Protein AF-A0A915M5V0-F1 (afdb_monomer_lite)

Radius of gyration: 16.19 Å; chains: 1; bounding box: 37×34×47 Å

Foldseek 3Di:
DDDQAEDEPAAPDDDPPVDSPDDPFDWQDWDADPVNSYIYIAFQRPRDPPGGWHDKDFDDCVLPTWMWIFGQQQKIWIKHQPPPPPDDPDDDDPVPDPPVSIDGLEIDGDDDFGWNDKDFDPPVVPTKMWIAGPVGDIWIWHQPDSNRSNDIDIPPDD

Sequence (158 aa):
MLPHEIQQFMGSGAFASSDPLFHSDTIHHVEFDFYGKRVVTVSSDKLKHGGAVWKARFAHPEFGQVLATCSFDNTIQIFDKDAVDVMDARSSMSASDFSNGWVCRTVLRQSTSSITDIQFAPHYLGLQLAACTSSGRLVIYEAEDIMALDNWNGLNDF

Structure (mmCIF, N/CA/C/O backbone):
data_AF-A0A915M5V0-F1
#
_entry.id   AF-A0A915M5V0-F1
#
loop_
_atom_site.group_PDB
_atom_site.id
_atom_site.type_symbol
_atom_site.label_atom_id
_atom_site.label_alt_id
_atom_site.label_comp_id
_atom_site.label_asym_id
_atom_site.label_entity_id
_atom_site.label_seq_id
_atom_site.pdbx_PDB_ins_code
_atom_site.Cartn_x
_atom_site.Cartn_y
_atom_site.Cartn_z
_atom_site.occupancy
_atom_site.B_iso_or_equiv
_atom_site.auth_seq_id
_atom_site.auth_comp_id
_atom_site.auth_asym_id
_atom_site.auth_atom_id
_atom_site.pdbx_PDB_model_num
ATOM 1 N N . MET A 1 1 ? -0.505 -0.703 -30.438 1.00 34.91 1 MET A N 1
ATOM 2 C CA . MET A 1 1 ? -0.700 -1.341 -29.120 1.00 34.91 1 MET A CA 1
ATOM 3 C C . MET A 1 1 ? 0.438 -0.863 -28.243 1.00 34.91 1 MET A C 1
ATOM 5 O O . MET A 1 1 ? 1.579 -1.037 -28.645 1.00 34.91 1 MET A O 1
ATOM 9 N N . LEU A 1 2 ? 0.147 -0.138 -27.163 1.00 31.97 2 LEU A N 1
ATOM 10 C CA . LEU A 1 2 ? 1.190 0.319 -26.240 1.00 31.97 2 LEU A CA 1
ATOM 11 C C . LEU A 1 2 ? 1.752 -0.902 -25.490 1.00 31.97 2 LEU A C 1
ATOM 13 O O . LEU A 1 2 ? 0.969 -1.800 -25.178 1.00 31.97 2 LEU A O 1
ATOM 17 N N . PRO A 1 3 ? 3.066 -0.971 -25.223 1.00 39.78 3 PRO A N 1
ATOM 18 C CA . PRO A 1 3 ? 3.620 -2.025 -24.387 1.00 39.78 3 PRO A CA 1
ATOM 19 C C . PRO A 1 3 ? 3.047 -1.875 -22.972 1.00 39.78 3 PRO A C 1
ATOM 21 O O . PRO A 1 3 ? 3.129 -0.802 -22.376 1.00 39.78 3 PRO A O 1
ATOM 24 N N . HIS A 1 4 ? 2.416 -2.931 -22.466 1.00 40.44 4 HIS A N 1
ATOM 25 C CA . HIS A 1 4 ? 1.993 -3.003 -21.071 1.00 40.44 4 HIS A CA 1
ATOM 26 C C . HIS A 1 4 ? 3.250 -3.134 -20.204 1.00 40.44 4 HIS A C 1
ATOM 28 O O . HIS A 1 4 ? 4.057 -4.040 -20.415 1.00 40.44 4 HIS A O 1
ATOM 34 N N . GLU A 1 5 ? 3.448 -2.204 -19.273 1.00 45.16 5 GLU A N 1
ATOM 35 C CA . GLU A 1 5 ? 4.623 -2.165 -18.402 1.00 45.16 5 GLU A CA 1
ATOM 36 C C . GLU A 1 5 ? 4.315 -3.010 -17.158 1.00 45.16 5 GLU A C 1
ATOM 38 O O . GLU A 1 5 ? 3.551 -2.601 -16.284 1.00 45.16 5 GLU A O 1
ATOM 43 N N . ILE A 1 6 ? 4.853 -4.230 -17.103 1.00 48.56 6 ILE A N 1
ATOM 44 C CA . ILE A 1 6 ? 4.690 -5.117 -15.946 1.00 48.56 6 ILE A CA 1
ATOM 45 C C . ILE A 1 6 ? 5.708 -4.699 -14.888 1.00 48.56 6 ILE A C 1
ATOM 47 O O . ILE A 1 6 ? 6.912 -4.770 -15.127 1.00 48.56 6 ILE A O 1
ATOM 51 N N . GLN A 1 7 ? 5.231 -4.239 -13.730 1.00 51.56 7 GLN A N 1
ATOM 52 C CA . GLN A 1 7 ? 6.088 -3.762 -12.651 1.00 51.56 7 GLN A CA 1
ATOM 53 C C . GLN A 1 7 ? 6.122 -4.788 -11.519 1.00 51.56 7 GLN A C 1
ATOM 55 O O . GLN A 1 7 ? 5.243 -4.842 -10.661 1.00 51.56 7 GLN A O 1
ATOM 60 N N . GLN A 1 8 ? 7.181 -5.594 -11.496 1.00 51.50 8 GLN A N 1
ATOM 61 C CA . GLN A 1 8 ? 7.499 -6.422 -10.341 1.00 51.50 8 GLN A CA 1
ATOM 62 C C . GLN A 1 8 ? 8.130 -5.534 -9.269 1.00 51.50 8 GLN A C 1
ATOM 64 O O . GLN A 1 8 ? 9.128 -4.845 -9.511 1.00 51.50 8 GLN A O 1
ATOM 69 N N . PHE A 1 9 ? 7.569 -5.549 -8.064 1.00 49.72 9 PHE A N 1
ATOM 70 C CA . PHE A 1 9 ? 8.142 -4.800 -6.959 1.00 49.72 9 PHE A CA 1
ATOM 71 C C . PHE A 1 9 ? 9.278 -5.586 -6.295 1.00 49.72 9 PHE A C 1
ATOM 73 O O . PHE A 1 9 ? 9.173 -6.040 -5.160 1.00 49.72 9 PHE A O 1
ATOM 80 N N . MET A 1 10 ? 10.385 -5.753 -7.023 1.00 42.94 10 MET A N 1
ATOM 81 C CA . MET A 1 10 ? 11.611 -6.323 -6.472 1.00 42.94 10 MET A CA 1
ATOM 82 C C . MET A 1 10 ? 12.329 -5.294 -5.594 1.00 42.94 10 MET A C 1
ATOM 84 O O . MET A 1 10 ? 12.382 -4.098 -5.901 1.00 42.94 10 MET A O 1
ATOM 88 N N . GLY A 1 11 ? 12.849 -5.770 -4.461 1.00 34.75 11 GLY A N 1
ATOM 89 C CA . GLY A 1 11 ? 13.849 -5.100 -3.627 1.00 34.75 11 GLY A CA 1
ATOM 90 C C . GLY A 1 11 ? 14.871 -4.334 -4.441 1.00 34.75 11 GLY A C 1
ATOM 91 O O . GLY A 1 11 ? 15.356 -4.850 -5.438 1.00 34.75 11 GLY A O 1
ATOM 92 N N . SER A 1 12 ? 15.304 -3.168 -3.966 1.00 35.75 12 SER A N 1
ATOM 93 C CA . SER A 1 12 ? 16.587 -2.558 -4.353 1.00 35.75 12 SER A CA 1
ATOM 94 C C . SER A 1 12 ? 17.795 -3.394 -3.873 1.00 35.75 12 SER A C 1
ATOM 96 O O . SER A 1 12 ? 18.857 -2.866 -3.560 1.00 35.75 12 SER A O 1
ATOM 98 N N . GLY A 1 13 ? 17.632 -4.715 -3.788 1.00 31.83 13 GLY A N 1
ATOM 99 C CA . GLY A 1 13 ? 18.607 -5.692 -3.344 1.00 31.83 13 GLY A CA 1
ATOM 100 C C . GLY A 1 13 ? 18.743 -6.755 -4.421 1.00 31.83 13 GLY A C 1
ATOM 101 O O . GLY A 1 13 ? 17.785 -7.450 -4.744 1.00 31.83 13 GLY A O 1
ATOM 102 N N . ALA A 1 14 ? 19.941 -6.816 -4.991 1.00 35.94 14 ALA A N 1
ATOM 103 C CA . ALA A 1 14 ? 20.368 -7.720 -6.042 1.00 35.94 14 ALA A CA 1
ATOM 104 C C . ALA A 1 14 ? 19.825 -9.147 -5.881 1.00 35.94 14 ALA A C 1
ATOM 106 O O . ALA A 1 14 ? 20.235 -9.843 -4.966 1.00 35.94 14 ALA A O 1
ATOM 107 N N . PHE A 1 15 ? 18.944 -9.566 -6.786 1.00 34.66 15 PHE A N 1
ATOM 108 C CA . PHE A 1 15 ? 18.944 -10.865 -7.470 1.00 34.66 15 PHE A CA 1
ATOM 109 C C . PHE A 1 15 ? 17.882 -10.770 -8.567 1.00 34.66 15 PHE A C 1
ATOM 111 O O . PHE A 1 15 ? 16.743 -11.193 -8.404 1.00 34.66 15 PHE A O 1
ATOM 118 N N . ALA A 1 16 ? 18.259 -10.154 -9.688 1.00 39.12 16 ALA A N 1
ATOM 119 C CA . ALA A 1 16 ? 17.489 -10.266 -10.913 1.00 39.12 16 ALA A CA 1
ATOM 120 C C . ALA A 1 16 ? 17.595 -11.721 -11.391 1.00 39.12 16 ALA A C 1
ATOM 122 O O . ALA A 1 16 ? 18.579 -12.100 -12.030 1.00 39.12 16 ALA A O 1
ATOM 123 N N . SER A 1 17 ? 16.609 -12.562 -11.071 1.00 42.16 17 SER A N 1
ATOM 124 C CA . SER A 1 17 ? 16.306 -13.660 -11.986 1.00 42.16 17 SER A CA 1
ATOM 125 C C . SER A 1 17 ? 16.002 -13.023 -13.340 1.00 42.16 17 SER A C 1
ATOM 127 O O . SER A 1 17 ? 15.316 -12.005 -13.401 1.00 42.16 17 SER A O 1
ATOM 129 N N . SER A 1 18 ? 16.564 -13.579 -14.409 1.00 46.50 18 SER A N 1
ATOM 130 C CA . SER A 1 18 ? 16.620 -13.010 -15.765 1.00 46.50 18 SER A CA 1
ATOM 131 C C . SER A 1 18 ? 15.276 -12.622 -16.387 1.00 46.50 18 SER A C 1
ATOM 133 O O . SER A 1 18 ? 15.263 -11.972 -17.427 1.00 46.50 18 SER A O 1
ATOM 135 N N . ASP A 1 19 ? 14.166 -12.982 -15.750 1.00 52.97 19 ASP A N 1
ATOM 136 C CA . ASP A 1 19 ? 12.818 -12.722 -16.212 1.00 52.97 19 ASP A CA 1
ATOM 137 C C . ASP A 1 19 ? 12.020 -11.955 -15.137 1.00 52.97 19 ASP A C 1
ATOM 139 O O . ASP A 1 19 ? 11.742 -12.518 -14.073 1.00 52.97 19 ASP A O 1
ATOM 143 N N . PRO A 1 20 ? 11.566 -10.714 -15.409 1.00 53.91 20 PRO A N 1
ATOM 144 C CA . PRO A 1 20 ? 10.781 -9.883 -14.477 1.00 53.91 20 PRO A CA 1
ATOM 145 C C . PRO A 1 20 ? 9.351 -10.408 -14.229 1.00 53.91 20 PRO A C 1
ATOM 147 O O . PRO A 1 20 ? 8.500 -9.714 -13.678 1.00 53.91 20 PRO A O 1
ATOM 150 N N . LEU A 1 21 ? 9.058 -11.619 -14.706 1.00 58.03 21 LEU A N 1
ATOM 151 C CA . LEU A 1 21 ? 7.768 -12.299 -14.597 1.00 58.03 21 LEU A CA 1
ATOM 152 C C . LEU A 1 21 ? 7.799 -13.458 -13.599 1.00 58.03 21 LEU A C 1
ATOM 154 O O . LEU A 1 21 ? 6.754 -14.050 -13.330 1.00 58.03 21 LEU A O 1
ATOM 158 N N . PHE A 1 22 ? 8.973 -13.803 -13.066 1.00 62.56 22 PHE A N 1
ATOM 159 C CA . PHE A 1 22 ? 9.118 -14.937 -12.166 1.00 62.56 22 PHE A CA 1
ATOM 160 C C . PHE A 1 22 ? 9.379 -14.471 -10.738 1.00 62.56 22 PHE A C 1
ATOM 162 O O . PHE A 1 22 ? 10.355 -13.786 -10.442 1.00 62.56 22 PHE A O 1
ATOM 169 N N . HIS A 1 23 ? 8.491 -14.891 -9.842 1.00 70.38 23 HIS A N 1
ATOM 170 C CA . HIS A 1 23 ? 8.750 -14.910 -8.410 1.00 70.38 23 HIS A CA 1
ATOM 171 C C . HIS A 1 23 ? 9.268 -16.298 -8.016 1.00 70.38 23 HIS A C 1
ATOM 173 O O . HIS A 1 23 ? 8.854 -17.309 -8.586 1.00 70.38 23 HIS A O 1
ATOM 179 N N . SER A 1 24 ? 10.171 -16.350 -7.038 1.00 78.25 24 SER A N 1
ATOM 180 C CA . SER A 1 24 ? 10.718 -17.607 -6.505 1.00 78.25 24 SER A CA 1
ATOM 181 C C . SER A 1 24 ? 9.766 -18.327 -5.544 1.00 78.25 24 SER A C 1
ATOM 183 O O . SER A 1 24 ? 10.022 -19.470 -5.170 1.00 78.25 24 SER A O 1
ATOM 185 N N . ASP A 1 25 ? 8.676 -17.663 -5.162 1.00 81.62 25 ASP A N 1
ATOM 186 C CA . ASP A 1 25 ? 7.650 -18.157 -4.250 1.00 81.62 25 ASP A CA 1
ATOM 187 C C . ASP A 1 25 ? 6.246 -17.774 -4.757 1.00 81.62 25 ASP A C 1
ATOM 189 O O . ASP A 1 25 ? 6.090 -17.037 -5.740 1.00 81.62 25 ASP A O 1
ATOM 193 N N . THR A 1 26 ? 5.208 -18.270 -4.086 1.00 85.75 26 THR A N 1
ATOM 194 C CA . THR A 1 26 ? 3.804 -18.085 -4.463 1.00 85.75 26 THR A CA 1
ATOM 195 C C . THR A 1 26 ? 3.409 -16.612 -4.522 1.00 85.75 26 THR A C 1
ATOM 197 O O . THR A 1 26 ? 3.647 -15.855 -3.579 1.00 85.75 26 THR A O 1
ATOM 200 N N . ILE A 1 27 ? 2.743 -16.234 -5.613 1.00 86.50 27 ILE A N 1
ATOM 201 C CA . ILE A 1 27 ? 2.151 -14.907 -5.789 1.00 86.50 27 ILE A CA 1
ATOM 202 C C . ILE A 1 27 ? 0.826 -14.862 -5.027 1.00 86.50 27 ILE A C 1
ATOM 204 O O . ILE A 1 27 ? -0.062 -15.678 -5.271 1.00 86.50 27 ILE A O 1
ATOM 208 N N . HIS A 1 28 ? 0.693 -13.887 -4.133 1.00 86.81 28 HIS A N 1
ATOM 209 C CA . HIS A 1 28 ? -0.488 -13.706 -3.283 1.00 86.81 28 HIS A CA 1
ATOM 210 C C . HIS A 1 28 ? -1.479 -12.699 -3.848 1.00 86.81 28 HIS A C 1
ATOM 212 O O . HIS A 1 28 ? -2.686 -12.845 -3.659 1.00 86.81 28 HIS A O 1
ATOM 218 N N . HIS A 1 29 ? -0.985 -11.678 -4.553 1.00 86.44 29 HIS A N 1
ATOM 219 C CA . HIS A 1 29 ? -1.831 -10.623 -5.092 1.00 86.44 29 HIS A CA 1
ATOM 220 C C . HIS A 1 29 ? -1.309 -10.077 -6.418 1.00 86.44 29 HIS A C 1
ATOM 222 O O . HIS A 1 29 ? -0.101 -9.954 -6.629 1.00 86.44 29 HIS A O 1
ATOM 228 N N . VAL A 1 30 ? -2.249 -9.700 -7.284 1.00 88.81 30 VAL A N 1
ATOM 229 C CA . VAL A 1 30 ? -2.002 -9.000 -8.545 1.00 88.81 30 VAL A CA 1
ATOM 230 C C . VAL A 1 30 ? -2.975 -7.831 -8.637 1.00 88.81 30 VAL A C 1
ATOM 232 O O . VAL A 1 30 ? -4.172 -8.017 -8.425 1.00 88.81 30 VAL A O 1
ATOM 235 N N . GLU A 1 31 ? -2.480 -6.631 -8.928 1.00 86.81 31 GLU A N 1
ATOM 236 C CA . GLU A 1 31 ? -3.325 -5.441 -9.064 1.00 86.81 31 GLU A CA 1
ATOM 237 C C . GLU A 1 31 ? -2.909 -4.574 -10.244 1.00 86.81 31 GLU A C 1
ATOM 239 O O . GLU A 1 31 ? -1.723 -4.361 -10.476 1.00 86.81 31 GLU A O 1
ATOM 244 N N . PHE A 1 32 ? -3.896 -4.061 -10.975 1.00 84.88 32 PHE A N 1
ATOM 245 C CA . PHE A 1 32 ? -3.673 -3.065 -12.015 1.00 84.88 32 PHE A CA 1
ATOM 246 C C . PHE A 1 32 ? -3.671 -1.658 -11.427 1.00 84.88 32 PHE A C 1
ATOM 248 O O . PHE A 1 32 ? -4.420 -1.362 -10.499 1.00 84.88 32 PHE A O 1
ATOM 255 N N . ASP A 1 33 ? -2.873 -0.771 -12.013 1.00 82.69 33 ASP A N 1
ATOM 256 C CA . ASP A 1 33 ? -3.002 0.655 -11.743 1.00 82.69 33 ASP A CA 1
ATOM 257 C C . ASP A 1 33 ? -4.355 1.198 -12.236 1.00 82.69 33 ASP A C 1
ATOM 259 O O . ASP A 1 33 ? -5.068 0.567 -13.021 1.00 82.69 33 ASP A O 1
ATOM 263 N N . PHE A 1 34 ? -4.701 2.413 -11.805 1.00 82.81 34 PHE A N 1
ATOM 264 C CA . PHE A 1 34 ? -5.970 3.065 -12.154 1.00 82.81 34 PHE A CA 1
ATOM 265 C C . PHE A 1 34 ? -6.233 3.130 -13.671 1.00 82.81 34 PHE A C 1
ATOM 267 O O . PHE A 1 34 ? -7.379 3.106 -14.114 1.00 82.81 34 PHE A O 1
ATOM 274 N N . TYR A 1 35 ? -5.171 3.207 -14.479 1.00 82.06 35 TYR A N 1
ATOM 275 C CA . TYR A 1 35 ? -5.256 3.315 -15.935 1.00 82.06 35 TYR A CA 1
ATOM 276 C C . TYR A 1 35 ? -5.178 1.965 -16.669 1.00 82.06 35 TYR A C 1
ATOM 278 O O . TYR A 1 35 ? -5.288 1.948 -17.897 1.00 82.06 35 TYR A O 1
ATOM 286 N N . GLY A 1 36 ? -4.952 0.852 -15.962 1.00 77.56 36 GLY A N 1
ATOM 287 C CA . GLY A 1 36 ? -4.742 -0.477 -16.548 1.00 77.56 36 GLY A CA 1
ATOM 288 C C . GLY A 1 36 ? -3.471 -0.603 -17.402 1.00 77.56 36 GLY A C 1
ATOM 289 O O . GLY A 1 36 ? -3.373 -1.492 -18.251 1.00 77.56 36 GLY A O 1
ATOM 290 N N . LYS A 1 37 ? -2.509 0.307 -17.235 1.00 73.44 37 LYS A N 1
ATOM 291 C CA . LYS A 1 37 ? -1.236 0.329 -17.973 1.00 73.44 37 LYS A CA 1
ATOM 292 C C . LYS A 1 37 ? -0.134 -0.431 -17.253 1.00 73.44 37 LYS A C 1
ATOM 294 O O . LYS A 1 37 ? 0.778 -0.927 -17.918 1.00 73.44 37 LYS A O 1
ATOM 299 N N . ARG A 1 38 ? -0.221 -0.501 -15.927 1.00 73.31 38 ARG A N 1
ATOM 300 C CA . ARG A 1 38 ? 0.748 -1.168 -15.064 1.00 73.31 38 ARG A CA 1
ATOM 301 C C . ARG A 1 38 ? 0.063 -2.220 -14.226 1.00 73.31 38 ARG A C 1
ATOM 303 O O . ARG A 1 38 ? -1.105 -2.086 -13.874 1.00 73.31 38 ARG A O 1
ATOM 310 N N . VAL A 1 39 ? 0.817 -3.258 -13.903 1.00 78.31 39 VAL A N 1
ATOM 311 C CA . VAL A 1 39 ? 0.396 -4.295 -12.969 1.00 78.31 39 VAL A CA 1
ATOM 312 C C . VAL A 1 39 ? 1.481 -4.476 -11.920 1.00 78.31 39 VAL A C 1
ATOM 314 O O . VAL A 1 39 ? 2.663 -4.472 -12.263 1.00 78.31 39 VAL A O 1
ATOM 317 N N . VAL A 1 40 ? 1.069 -4.619 -10.664 1.00 81.06 40 VAL A N 1
ATOM 318 C CA . VAL A 1 40 ? 1.928 -5.015 -9.552 1.00 81.06 40 VAL A CA 1
ATOM 319 C C . VAL A 1 40 ? 1.631 -6.458 -9.177 1.00 81.06 40 VAL A C 1
ATOM 321 O O . VAL A 1 40 ? 0.470 -6.862 -9.078 1.00 81.06 40 VAL A O 1
ATOM 324 N N . THR A 1 41 ? 2.686 -7.233 -8.961 1.00 82.31 41 THR A N 1
ATOM 325 C CA . THR A 1 41 ? 2.621 -8.599 -8.443 1.00 82.31 41 THR A CA 1
ATOM 326 C C . THR A 1 41 ? 3.342 -8.670 -7.105 1.00 82.31 41 THR A C 1
ATOM 328 O O . THR A 1 41 ? 4.395 -8.059 -6.910 1.00 82.31 41 THR A O 1
ATOM 331 N N . VAL A 1 42 ? 2.746 -9.397 -6.165 1.00 84.56 42 VAL A N 1
ATOM 332 C CA . VAL A 1 42 ? 3.206 -9.495 -4.779 1.00 84.56 42 VAL A CA 1
ATOM 333 C C . VAL A 1 42 ? 3.385 -10.958 -4.413 1.00 84.56 42 VAL A C 1
ATOM 335 O O . VAL A 1 42 ? 2.473 -11.755 -4.636 1.00 84.56 42 VAL A O 1
ATOM 338 N N . SER A 1 43 ? 4.528 -11.312 -3.832 1.00 85.06 43 SER A N 1
ATOM 339 C CA . SER A 1 43 ? 4.867 -12.691 -3.484 1.00 85.06 43 SER A CA 1
ATOM 340 C C . SER A 1 43 ? 5.475 -12.796 -2.077 1.00 85.06 43 SER A C 1
ATOM 342 O O . SER A 1 43 ? 5.684 -11.810 -1.365 1.00 85.06 43 SER A O 1
ATOM 344 N N . SER A 1 44 ? 5.676 -14.036 -1.633 1.00 84.31 44 SER A N 1
ATOM 345 C CA . SER A 1 44 ? 6.405 -14.385 -0.407 1.00 84.31 44 SER A CA 1
ATOM 346 C C . SER A 1 44 ? 7.921 -14.306 -0.530 1.00 84.31 44 SER A C 1
ATOM 348 O O . SER A 1 44 ? 8.629 -14.566 0.447 1.00 84.31 44 SER A O 1
ATOM 350 N N . ASP A 1 45 ? 8.430 -13.895 -1.687 1.00 74.38 45 ASP A N 1
ATOM 351 C CA . ASP A 1 45 ? 9.827 -13.540 -1.850 1.00 74.38 45 ASP A CA 1
ATOM 352 C C . ASP A 1 45 ? 10.157 -12.333 -0.952 1.00 74.38 45 ASP A C 1
ATOM 354 O O . ASP A 1 45 ? 9.708 -11.210 -1.148 1.00 74.38 45 ASP A O 1
ATOM 358 N N . LYS A 1 46 ? 10.924 -12.573 0.117 1.00 64.81 46 LYS A N 1
ATOM 359 C CA . LYS A 1 46 ? 11.228 -11.604 1.193 1.00 64.81 46 LYS A CA 1
ATOM 360 C C . LYS A 1 46 ? 12.159 -10.455 0.752 1.00 64.81 46 LYS A C 1
ATOM 362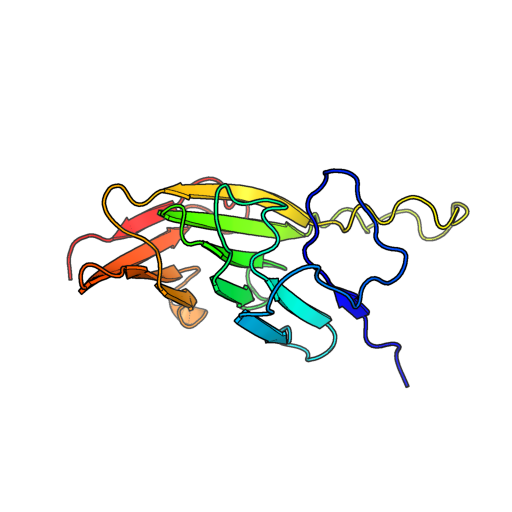 O O . LYS A 1 46 ? 13.110 -10.118 1.451 1.00 64.81 46 LYS A O 1
ATOM 367 N N . LEU A 1 47 ? 11.948 -9.875 -0.428 1.00 60.25 47 LEU A N 1
ATOM 368 C CA . LEU A 1 47 ? 12.885 -8.952 -1.070 1.00 60.25 47 LEU A CA 1
ATOM 369 C C . LEU A 1 47 ? 12.850 -7.526 -0.488 1.00 60.25 47 LEU A C 1
ATOM 371 O O . LEU A 1 47 ? 13.807 -6.781 -0.684 1.00 60.25 47 LEU A O 1
ATOM 375 N N . LYS A 1 48 ? 11.783 -7.129 0.225 1.00 66.00 48 LYS A N 1
ATOM 376 C CA . LYS A 1 48 ? 11.660 -5.791 0.864 1.00 66.00 48 LYS A CA 1
ATOM 377 C C . LYS A 1 48 ? 11.107 -5.798 2.279 1.00 66.00 48 LYS A C 1
ATOM 379 O O . LYS A 1 48 ? 11.507 -4.984 3.109 1.00 66.00 48 LYS A O 1
ATOM 384 N N . HIS A 1 49 ? 10.180 -6.702 2.542 1.00 71.75 49 HIS A N 1
ATOM 385 C CA . HIS A 1 49 ? 9.627 -6.912 3.866 1.00 71.75 49 HIS A CA 1
ATOM 386 C C . HIS A 1 49 ? 10.431 -7.979 4.615 1.00 71.75 49 HIS A C 1
ATOM 388 O O . HIS A 1 49 ? 11.033 -8.867 4.011 1.00 71.75 49 HIS A O 1
ATOM 394 N N . GLY A 1 50 ? 10.397 -7.932 5.948 1.00 80.00 50 GLY A N 1
ATOM 395 C CA . GLY A 1 50 ? 10.963 -8.984 6.800 1.00 80.00 50 GLY A CA 1
ATOM 396 C C . GLY A 1 50 ? 10.164 -10.294 6.756 1.00 80.00 50 GLY A C 1
ATOM 397 O O . GLY A 1 50 ? 10.561 -11.289 7.366 1.00 80.00 50 GLY A O 1
ATOM 398 N N . GLY A 1 51 ? 9.041 -10.305 6.035 1.00 83.00 51 GLY A N 1
ATOM 399 C CA . GLY A 1 51 ? 8.113 -11.420 5.902 1.00 83.00 51 GLY A CA 1
ATOM 400 C C . GLY A 1 51 ? 7.438 -11.457 4.532 1.00 83.00 51 GLY A C 1
ATOM 401 O O . GLY A 1 51 ? 7.748 -10.664 3.646 1.00 83.00 51 GLY A O 1
ATOM 402 N N . ALA A 1 52 ? 6.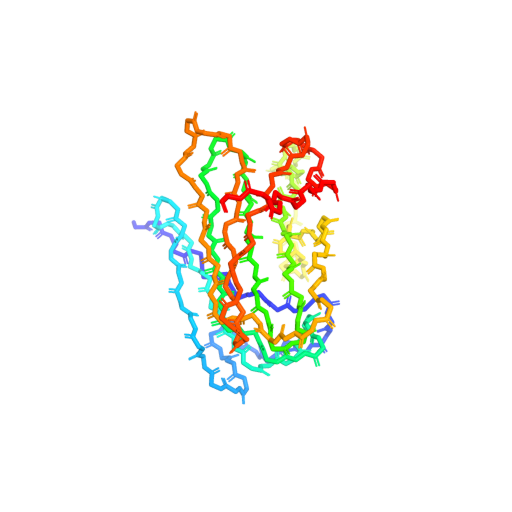527 -12.416 4.374 1.00 85.56 52 ALA A N 1
ATOM 403 C CA . ALA A 1 52 ? 5.745 -12.589 3.158 1.00 85.56 52 ALA A CA 1
ATOM 404 C C . ALA A 1 52 ? 4.825 -11.388 2.922 1.00 85.56 52 ALA A C 1
ATOM 406 O O . ALA A 1 52 ? 4.039 -11.028 3.803 1.00 85.56 52 ALA A O 1
ATOM 407 N N . VAL A 1 53 ? 4.889 -10.808 1.726 1.00 88.75 53 VAL A N 1
ATOM 408 C CA . VAL A 1 53 ? 3.992 -9.724 1.331 1.00 88.75 53 VAL A CA 1
ATOM 409 C C . VAL A 1 53 ? 2.678 -10.340 0.862 1.00 88.75 53 VAL A C 1
ATOM 411 O O . VAL A 1 53 ? 2.673 -11.304 0.098 1.00 88.75 53 VAL A O 1
ATOM 414 N N . TRP A 1 54 ? 1.557 -9.823 1.355 1.00 88.81 54 TRP A N 1
ATOM 415 C CA . TRP A 1 54 ? 0.248 -10.441 1.146 1.00 88.81 54 TRP A CA 1
ATOM 416 C C . TRP A 1 54 ? -0.595 -9.704 0.118 1.00 88.81 54 TRP A C 1
ATOM 418 O O . TRP A 1 54 ? -1.213 -10.331 -0.738 1.00 88.81 54 TRP A O 1
ATOM 428 N N . LYS A 1 55 ? -0.620 -8.369 0.183 1.00 90.38 55 LYS A N 1
ATOM 429 C CA . LYS A 1 55 ? -1.390 -7.531 -0.739 1.00 90.38 55 LYS A CA 1
ATOM 430 C C . LYS A 1 55 ? -0.657 -6.240 -1.055 1.00 90.38 55 LYS A C 1
ATOM 432 O O . LYS A 1 55 ? 0.142 -5.753 -0.259 1.00 90.38 55 LYS A O 1
ATOM 437 N N . ALA A 1 56 ? -0.961 -5.692 -2.223 1.00 90.75 56 ALA A N 1
ATOM 438 C CA . ALA A 1 56 ? -0.559 -4.357 -2.631 1.00 90.75 56 ALA A CA 1
ATOM 439 C C . ALA A 1 56 ? -1.751 -3.643 -3.247 1.00 90.75 56 ALA A C 1
ATOM 441 O O . ALA A 1 56 ? -2.563 -4.315 -3.874 1.00 90.75 56 ALA A O 1
ATOM 442 N N . ARG A 1 57 ? -1.842 -2.326 -3.061 1.00 93.06 57 ARG A N 1
ATOM 443 C CA . ARG A 1 57 ? -2.915 -1.468 -3.572 1.00 93.06 57 ARG A CA 1
ATOM 444 C C . ARG A 1 57 ? -2.336 -0.208 -4.187 1.00 93.06 57 ARG A C 1
ATOM 446 O O . ARG A 1 57 ? -1.428 0.381 -3.597 1.00 93.06 57 ARG A O 1
ATOM 453 N N . PHE A 1 58 ? -2.883 0.236 -5.312 1.00 90.94 58 PHE A N 1
ATOM 454 C CA . PHE A 1 58 ? -2.606 1.573 -5.837 1.00 90.94 58 PHE A CA 1
ATOM 455 C C . PHE A 1 58 ? -3.540 2.604 -5.204 1.00 90.94 58 PHE A C 1
ATOM 457 O O . PHE A 1 58 ? -4.740 2.364 -5.045 1.00 90.94 58 PHE A O 1
ATOM 464 N N . ALA A 1 59 ? -2.989 3.765 -4.854 1.00 91.12 59 ALA A N 1
ATOM 465 C CA . ALA A 1 59 ? -3.801 4.907 -4.459 1.00 91.12 59 ALA A CA 1
ATOM 466 C C . ALA A 1 59 ? -4.458 5.558 -5.684 1.00 91.12 59 ALA A C 1
ATOM 468 O O . ALA A 1 59 ? -4.096 5.303 -6.837 1.00 91.12 59 ALA A O 1
ATOM 469 N N . HIS A 1 60 ? -5.421 6.443 -5.428 1.00 91.00 60 HIS A N 1
ATOM 470 C CA . HIS A 1 60 ? -6.006 7.253 -6.488 1.00 91.00 60 HIS A CA 1
ATOM 471 C C . HIS A 1 60 ? -4.934 8.169 -7.121 1.00 91.00 60 HIS A C 1
ATOM 473 O O . HIS A 1 60 ? -4.205 8.819 -6.369 1.00 91.00 60 HIS A O 1
ATOM 479 N N . PRO A 1 61 ? -4.854 8.286 -8.466 1.00 87.00 61 PRO A N 1
ATOM 480 C CA . PRO A 1 61 ? -3.805 9.061 -9.144 1.00 87.00 61 PRO A CA 1
ATOM 481 C C . PRO A 1 61 ? -3.745 10.550 -8.787 1.00 87.00 61 PRO A C 1
ATOM 483 O O . PRO A 1 61 ? -2.754 11.210 -9.083 1.00 87.00 61 PRO A O 1
ATOM 486 N N . GLU A 1 62 ? -4.807 11.091 -8.189 1.00 88.00 62 GLU A N 1
ATOM 487 C CA . GLU A 1 62 ? -4.851 12.464 -7.673 1.00 88.00 62 GLU A CA 1
ATOM 488 C C . GLU A 1 62 ? -3.780 12.730 -6.609 1.00 88.00 62 GLU A C 1
ATOM 490 O O . GLU A 1 62 ? -3.265 13.840 -6.527 1.00 88.00 62 GLU A O 1
ATOM 495 N N . PHE A 1 63 ? -3.390 11.701 -5.853 1.00 85.94 63 PHE A N 1
ATOM 496 C CA . PHE A 1 63 ? -2.331 11.775 -4.844 1.00 85.94 63 PHE A CA 1
ATOM 497 C C . PHE A 1 63 ? -0.947 11.435 -5.410 1.00 85.94 63 PHE A C 1
ATOM 499 O O . PHE A 1 63 ? -0.015 11.169 -4.660 1.00 85.94 63 PHE A O 1
ATOM 506 N N . GLY A 1 64 ? -0.811 11.396 -6.737 1.00 84.69 64 GLY A N 1
ATOM 507 C CA . GLY A 1 64 ? 0.391 10.921 -7.405 1.00 84.69 64 GLY A CA 1
ATOM 508 C C . GLY A 1 64 ? 0.405 9.405 -7.579 1.00 84.69 64 GLY A C 1
ATOM 509 O O . GLY A 1 64 ? -0.625 8.725 -7.552 1.00 84.69 64 GLY A O 1
ATOM 510 N N . GLN A 1 65 ? 1.593 8.863 -7.828 1.00 84.25 65 GLN A N 1
ATOM 511 C CA . GLN A 1 65 ? 1.769 7.441 -8.081 1.00 84.25 65 GLN A CA 1
ATOM 512 C C . GLN A 1 65 ? 2.211 6.737 -6.804 1.00 84.25 65 GLN A C 1
ATOM 514 O O . GLN A 1 65 ? 3.380 6.409 -6.629 1.00 84.25 65 GLN A O 1
ATOM 519 N N . VAL A 1 66 ? 1.230 6.495 -5.935 1.00 88.94 66 VAL A N 1
ATOM 520 C CA . VAL A 1 66 ? 1.433 5.883 -4.621 1.00 88.94 66 VAL A CA 1
ATOM 521 C C . VAL A 1 66 ? 0.980 4.427 -4.630 1.00 88.94 66 VAL A C 1
ATOM 523 O O . VAL A 1 66 ? -0.076 4.080 -5.170 1.00 88.94 66 VAL A O 1
ATOM 526 N N . LEU A 1 67 ? 1.778 3.571 -4.002 1.00 89.56 67 LEU A N 1
ATOM 527 C CA . LEU A 1 67 ? 1.518 2.150 -3.823 1.00 89.56 67 LEU A CA 1
ATOM 528 C C . LEU A 1 67 ? 1.677 1.795 -2.342 1.00 89.56 67 LEU A C 1
ATOM 530 O O . LEU A 1 67 ? 2.697 2.104 -1.733 1.00 89.56 67 LEU A O 1
ATOM 534 N N . ALA A 1 68 ? 0.697 1.103 -1.770 1.00 91.50 68 ALA A N 1
ATOM 535 C CA . ALA A 1 68 ? 0.808 0.518 -0.437 1.00 91.50 68 ALA A CA 1
ATOM 536 C C . ALA A 1 68 ? 0.993 -0.995 -0.548 1.00 91.50 68 ALA A C 1
ATOM 538 O O . ALA A 1 68 ? 0.275 -1.638 -1.311 1.00 91.50 68 ALA A O 1
ATOM 539 N N . THR A 1 69 ? 1.899 -1.579 0.236 1.00 90.81 69 THR A N 1
ATOM 540 C CA . THR A 1 69 ? 2.074 -3.036 0.354 1.00 90.81 69 THR A CA 1
ATOM 541 C C . THR A 1 69 ? 1.966 -3.467 1.810 1.00 90.81 69 THR A C 1
ATOM 543 O O . THR A 1 69 ? 2.488 -2.791 2.692 1.00 90.81 69 THR A O 1
ATOM 546 N N . CYS A 1 70 ? 1.304 -4.591 2.085 1.00 91.44 70 CYS A N 1
ATOM 547 C CA . CYS A 1 70 ? 1.186 -5.144 3.435 1.00 91.44 70 CYS A CA 1
ATOM 548 C C . CYS A 1 70 ? 1.833 -6.521 3.547 1.00 91.44 70 CYS A C 1
ATOM 550 O O . CYS A 1 70 ? 1.798 -7.319 2.608 1.00 91.44 70 CYS A O 1
ATOM 552 N N . SER A 1 71 ? 2.387 -6.816 4.719 1.00 90.00 71 SER A N 1
ATOM 553 C CA . SER A 1 71 ? 3.155 -8.036 4.957 1.00 90.00 71 SER A CA 1
ATOM 554 C C . SER A 1 71 ? 2.808 -8.720 6.279 1.00 90.00 71 SER A C 1
ATOM 556 O O . SER A 1 71 ? 2.264 -8.132 7.221 1.00 90.00 71 SER A O 1
ATOM 558 N N . PHE A 1 72 ? 3.166 -10.002 6.345 1.00 88.75 72 PHE A N 1
ATOM 559 C CA . PHE A 1 72 ? 3.122 -10.830 7.548 1.00 88.75 72 PHE A CA 1
ATOM 560 C C . PHE A 1 72 ? 4.066 -10.365 8.659 1.00 88.75 72 PHE A C 1
ATOM 562 O O . PHE A 1 72 ? 3.920 -10.818 9.790 1.00 88.75 72 PHE A O 1
ATOM 569 N N . ASP A 1 73 ? 5.007 -9.466 8.370 1.00 88.44 73 ASP A N 1
ATOM 570 C CA . ASP A 1 73 ? 5.904 -8.856 9.363 1.00 88.44 73 ASP A CA 1
ATOM 571 C C . ASP A 1 73 ? 5.263 -7.706 10.166 1.00 88.44 73 ASP A C 1
ATOM 573 O O . ASP A 1 73 ? 5.962 -6.964 10.857 1.00 88.44 73 ASP A O 1
ATOM 577 N N . ASN A 1 74 ? 3.938 -7.564 10.078 1.00 90.62 74 ASN A N 1
ATOM 578 C CA . ASN A 1 74 ? 3.140 -6.519 10.715 1.00 90.62 74 ASN A CA 1
ATOM 579 C C . ASN A 1 74 ? 3.446 -5.111 10.180 1.00 90.62 74 ASN A C 1
ATOM 581 O O . ASN A 1 74 ? 3.211 -4.121 10.877 1.00 90.62 74 ASN A O 1
ATOM 585 N N . THR A 1 75 ? 3.988 -4.996 8.966 1.00 90.38 75 THR A N 1
ATOM 586 C CA . THR A 1 75 ? 4.308 -3.701 8.361 1.00 90.38 75 THR A CA 1
ATOM 587 C C . THR A 1 75 ? 3.508 -3.433 7.093 1.00 90.38 75 THR A C 1
ATOM 589 O O . THR A 1 75 ? 3.218 -4.336 6.301 1.00 90.38 75 THR A O 1
ATOM 592 N N . ILE A 1 76 ? 3.168 -2.160 6.909 1.00 91.81 76 ILE A N 1
ATOM 593 C CA . ILE A 1 76 ? 2.706 -1.592 5.648 1.00 91.81 76 ILE A CA 1
ATOM 594 C C . ILE A 1 76 ? 3.814 -0.680 5.149 1.00 91.81 76 ILE A C 1
ATOM 596 O O . ILE A 1 76 ? 4.265 0.192 5.888 1.00 91.81 76 ILE A O 1
ATOM 600 N N . GLN A 1 77 ? 4.260 -0.869 3.918 1.00 90.50 77 GLN A N 1
ATOM 601 C CA . GLN A 1 77 ? 5.214 0.031 3.282 1.00 90.50 77 GLN A CA 1
ATOM 602 C C . GLN A 1 77 ? 4.470 0.882 2.254 1.00 90.50 77 GLN A C 1
ATOM 604 O O . GLN A 1 77 ? 3.693 0.358 1.454 1.00 90.50 77 GLN A O 1
ATOM 609 N N . ILE A 1 78 ? 4.683 2.196 2.310 1.00 90.69 78 ILE A N 1
ATOM 610 C CA . ILE A 1 78 ? 4.144 3.146 1.338 1.00 90.69 78 ILE A CA 1
ATOM 611 C C . ILE A 1 78 ? 5.274 3.552 0.408 1.00 90.69 78 ILE A C 1
ATOM 613 O O . ILE A 1 78 ? 6.335 4.016 0.841 1.00 90.69 78 ILE A O 1
ATOM 617 N N . PHE A 1 79 ? 5.017 3.375 -0.875 1.00 88.00 79 PHE A N 1
ATOM 618 C CA . PHE A 1 79 ? 5.924 3.698 -1.951 1.00 88.00 79 PHE A CA 1
ATOM 619 C C . PHE A 1 79 ? 5.346 4.805 -2.796 1.00 88.00 79 PHE A C 1
ATOM 621 O O . PHE A 1 79 ? 4.153 4.825 -3.085 1.00 88.00 79 PHE A O 1
ATOM 628 N N . ASP A 1 80 ? 6.230 5.681 -3.226 1.00 85.75 80 ASP A N 1
ATOM 629 C CA . ASP A 1 80 ? 5.932 6.751 -4.156 1.00 85.75 80 ASP A CA 1
ATOM 630 C C . ASP A 1 80 ? 6.872 6.624 -5.349 1.00 85.75 80 ASP A C 1
ATOM 632 O O . ASP A 1 80 ? 8.019 6.181 -5.198 1.00 85.75 80 ASP A O 1
ATOM 636 N N . LYS A 1 81 ? 6.387 6.963 -6.540 1.00 76.88 81 LYS A N 1
ATOM 637 C CA . LYS A 1 81 ? 7.241 7.035 -7.719 1.00 76.88 81 LYS A CA 1
ATOM 638 C C . LYS A 1 81 ? 7.783 8.454 -7.812 1.00 76.88 81 LYS A C 1
ATOM 640 O O . LYS A 1 81 ? 7.026 9.373 -8.113 1.00 76.88 81 LYS A O 1
ATOM 645 N N . ASP A 1 82 ? 9.085 8.623 -7.581 1.00 63.12 82 ASP A N 1
ATOM 646 C CA . ASP A 1 82 ? 9.731 9.929 -7.714 1.00 63.12 82 ASP A CA 1
ATOM 647 C C . ASP A 1 82 ? 9.419 10.515 -9.100 1.00 63.12 82 ASP A C 1
ATOM 649 O O . ASP A 1 82 ? 9.637 9.881 -10.133 1.00 63.12 82 ASP A O 1
ATOM 653 N N . ALA A 1 83 ? 8.914 11.750 -9.125 1.00 52.12 83 ALA A N 1
ATOM 654 C CA . ALA A 1 83 ? 8.533 12.457 -10.348 1.00 52.12 83 ALA A CA 1
ATOM 655 C C . ALA A 1 83 ? 9.737 12.913 -11.196 1.00 52.12 83 ALA A C 1
ATOM 657 O O . ALA A 1 83 ? 9.567 13.687 -12.139 1.00 52.12 83 ALA A O 1
ATOM 658 N N . VAL A 1 84 ? 10.958 12.460 -10.894 1.00 47.78 84 VAL A N 1
ATOM 659 C CA . VAL A 1 84 ? 12.176 12.837 -11.623 1.00 47.78 84 VAL A CA 1
ATOM 660 C C . VAL A 1 84 ? 12.296 12.024 -12.920 1.00 47.78 84 VAL A C 1
ATOM 662 O O . VAL A 1 84 ? 13.263 11.317 -13.150 1.00 47.78 84 VAL A O 1
ATOM 665 N N . ASP A 1 85 ? 11.288 12.164 -13.779 1.00 48.25 85 ASP A N 1
ATOM 666 C CA . ASP A 1 85 ? 11.315 11.851 -15.215 1.00 48.25 85 ASP A CA 1
ATOM 667 C C . ASP A 1 85 ? 10.993 13.126 -16.038 1.00 48.25 85 ASP A C 1
ATOM 669 O O . ASP A 1 85 ? 10.588 13.070 -17.199 1.00 48.25 85 ASP A O 1
ATOM 673 N N . VAL A 1 86 ? 11.162 14.319 -15.451 1.00 46.84 86 VAL A N 1
ATOM 674 C CA . VAL A 1 86 ? 11.018 15.620 -16.134 1.00 46.84 86 VAL A CA 1
ATOM 675 C C . VAL A 1 86 ? 12.361 16.339 -16.243 1.00 46.84 86 VAL A C 1
ATOM 677 O O . VAL A 1 86 ? 12.552 17.395 -15.658 1.00 46.84 86 VAL A O 1
ATOM 680 N N . MET A 1 87 ? 13.294 15.743 -16.993 1.00 44.94 87 MET A N 1
ATOM 681 C CA . MET A 1 87 ? 14.263 16.393 -17.905 1.00 44.94 87 MET A CA 1
ATOM 682 C C . MET A 1 87 ? 15.459 15.470 -18.159 1.00 44.94 87 MET A C 1
ATOM 684 O O . MET A 1 87 ? 16.500 15.633 -17.545 1.00 44.94 87 MET A O 1
ATOM 688 N N . ASP A 1 88 ? 15.310 14.516 -19.083 1.00 36.06 88 ASP A N 1
ATOM 689 C CA . ASP A 1 88 ? 16.346 14.222 -20.087 1.00 36.06 88 ASP A CA 1
ATOM 690 C C . ASP A 1 88 ? 15.861 13.165 -21.091 1.00 36.06 88 ASP A C 1
ATOM 692 O O . ASP A 1 88 ? 16.304 12.024 -21.151 1.00 36.06 88 ASP A O 1
ATOM 696 N N . ALA A 1 89 ? 14.958 13.568 -21.987 1.00 45.75 89 ALA A N 1
ATOM 697 C CA . ALA A 1 89 ? 14.566 12.752 -23.140 1.00 45.75 89 ALA A CA 1
ATOM 698 C C . ALA A 1 89 ? 15.663 12.672 -24.233 1.00 45.75 89 ALA A C 1
ATOM 700 O O . ALA A 1 89 ? 15.344 12.486 -25.411 1.00 45.75 89 ALA A O 1
ATOM 701 N N . ARG A 1 90 ? 16.948 12.891 -23.902 1.00 41.69 90 ARG A N 1
ATOM 702 C CA . ARG A 1 90 ? 18.030 13.017 -24.901 1.00 41.69 90 ARG A CA 1
ATOM 703 C C . ARG A 1 90 ? 19.383 12.396 -24.546 1.00 41.69 90 ARG A C 1
ATOM 705 O O . ARG A 1 90 ? 20.231 12.342 -25.434 1.00 41.69 90 ARG A O 1
ATOM 712 N N . SER A 1 91 ? 19.602 11.873 -23.346 1.00 40.38 91 SER A N 1
ATOM 713 C CA . SER A 1 91 ? 20.863 11.210 -22.995 1.00 40.38 91 SER A CA 1
ATOM 714 C C . SER A 1 91 ? 20.692 9.687 -22.993 1.00 40.38 91 SER A C 1
ATOM 716 O O . SER A 1 91 ? 20.216 9.078 -22.048 1.00 40.38 91 SER A O 1
ATOM 718 N N . SER A 1 92 ? 21.076 9.082 -24.124 1.00 45.50 92 SER A N 1
ATOM 719 C CA . SER A 1 92 ? 21.687 7.745 -24.217 1.00 45.50 92 SER A CA 1
ATOM 720 C C . SER A 1 92 ? 21.200 6.689 -23.209 1.00 45.50 92 SER A C 1
ATOM 722 O O . SER A 1 92 ? 21.822 6.488 -22.168 1.00 45.50 92 SER A O 1
ATOM 724 N N . MET A 1 93 ? 20.141 5.951 -23.553 1.00 39.59 93 MET A N 1
ATOM 725 C CA . MET A 1 93 ? 19.706 4.789 -22.772 1.00 39.59 93 MET A CA 1
ATOM 726 C C . MET A 1 93 ? 20.718 3.641 -22.888 1.00 39.59 93 MET A C 1
ATOM 728 O O . MET A 1 93 ? 20.640 2.795 -23.779 1.00 39.59 93 MET A O 1
ATOM 732 N N . SER A 1 94 ? 21.662 3.606 -21.949 1.00 33.19 94 SER A N 1
ATOM 733 C CA . SER A 1 94 ? 22.190 2.345 -21.441 1.00 33.19 94 SER A CA 1
ATOM 734 C C . SER A 1 94 ? 21.042 1.650 -20.716 1.00 33.19 94 SER A C 1
ATOM 736 O O . SER A 1 94 ? 20.523 2.168 -19.731 1.00 33.19 94 SER A O 1
ATOM 738 N N . ALA A 1 95 ? 20.608 0.500 -21.227 1.00 40.06 95 ALA A N 1
ATOM 739 C CA . ALA A 1 95 ? 19.526 -0.320 -20.683 1.00 40.06 95 ALA A CA 1
ATOM 740 C C . ALA A 1 95 ? 19.918 -1.032 -19.366 1.00 40.06 95 ALA A C 1
ATOM 742 O O . ALA A 1 95 ? 19.632 -2.215 -19.192 1.00 40.06 95 ALA A O 1
ATOM 743 N N . SER A 1 96 ? 20.644 -0.349 -18.477 1.00 36.19 96 SER A N 1
ATOM 744 C CA . SER A 1 96 ? 21.276 -0.944 -17.295 1.00 36.19 96 SER A CA 1
ATOM 745 C C . SER A 1 96 ? 20.712 -0.481 -15.959 1.00 36.19 96 SER A C 1
ATOM 747 O O . SER A 1 96 ? 20.958 -1.159 -14.971 1.00 36.19 96 SER A O 1
ATOM 749 N N . ASP A 1 97 ? 19.918 0.586 -15.903 1.00 39.72 97 ASP A N 1
ATOM 750 C CA . ASP A 1 97 ? 19.429 1.111 -14.627 1.00 39.72 97 ASP A CA 1
ATOM 751 C C . ASP A 1 97 ? 17.901 1.150 -14.606 1.00 39.72 97 ASP A C 1
ATOM 753 O O . ASP A 1 97 ? 17.267 2.198 -14.603 1.00 39.72 97 ASP A O 1
ATOM 757 N N . PHE A 1 98 ? 17.293 -0.039 -14.551 1.00 41.06 98 PHE A N 1
ATOM 758 C CA . PHE A 1 98 ? 15.912 -0.228 -14.091 1.00 41.06 98 PHE A CA 1
ATOM 759 C C . PHE A 1 98 ? 15.810 0.009 -12.571 1.00 41.06 98 PHE A C 1
ATOM 761 O O . PHE A 1 98 ? 15.211 -0.788 -11.841 1.00 41.06 98 PHE A O 1
ATOM 768 N N . SER A 1 99 ? 16.412 1.083 -12.047 1.00 44.72 99 SER A N 1
ATOM 769 C CA . SER A 1 99 ? 16.002 1.578 -10.738 1.00 44.72 99 SER A CA 1
ATOM 770 C C . SER A 1 99 ? 14.570 2.066 -10.939 1.00 44.72 99 SER A C 1
ATOM 772 O O . SER A 1 99 ? 14.304 3.053 -11.610 1.00 44.72 99 SER A O 1
ATOM 774 N N . ASN A 1 100 ? 13.622 1.260 -10.475 1.00 58.62 100 ASN A N 1
ATOM 775 C CA . ASN A 1 100 ? 12.225 1.260 -10.906 1.00 58.62 100 ASN A CA 1
ATOM 776 C C . ASN A 1 100 ? 11.427 2.524 -10.488 1.00 58.62 100 ASN A C 1
ATOM 778 O O . ASN A 1 100 ? 10.215 2.452 -10.336 1.00 58.62 100 ASN A O 1
ATOM 782 N N . GLY A 1 101 ? 12.076 3.665 -10.229 1.00 67.31 101 GLY A N 1
ATOM 783 C CA . GLY A 1 101 ? 11.492 4.953 -9.831 1.00 67.31 101 GLY A CA 1
ATOM 784 C C . GLY A 1 101 ? 10.788 4.965 -8.470 1.00 67.31 101 GLY A C 1
ATOM 785 O O . GLY A 1 101 ? 10.437 6.028 -7.975 1.00 67.31 101 GLY A O 1
ATOM 786 N N . TRP A 1 102 ? 10.567 3.800 -7.863 1.00 77.62 102 TRP A N 1
ATOM 787 C CA . TRP A 1 102 ? 9.819 3.648 -6.627 1.00 77.62 102 TRP A CA 1
ATOM 788 C C . TRP A 1 102 ? 10.705 3.789 -5.391 1.00 77.62 102 TRP A C 1
ATOM 790 O O . TRP A 1 102 ? 11.624 2.990 -5.174 1.00 77.62 102 TRP A O 1
ATOM 800 N N . VAL A 1 103 ? 10.356 4.738 -4.530 1.00 81.31 103 VAL A N 1
ATOM 801 C CA . VAL A 1 103 ? 11.044 5.033 -3.273 1.00 81.31 103 VAL A CA 1
ATOM 802 C C . VAL A 1 103 ? 10.128 4.711 -2.098 1.00 81.31 103 VAL A C 1
ATOM 804 O O . VAL A 1 103 ? 8.947 5.050 -2.101 1.00 81.31 103 VAL A O 1
ATOM 807 N N . CYS A 1 104 ? 10.666 4.019 -1.089 1.00 84.00 104 CYS A N 1
ATOM 808 C CA . CYS A 1 104 ? 9.952 3.782 0.166 1.00 84.00 104 CYS A CA 1
ATOM 809 C C . CYS A 1 104 ? 9.876 5.101 0.935 1.00 84.00 104 CYS A C 1
ATOM 811 O O . CYS A 1 104 ? 10.912 5.577 1.394 1.00 84.00 104 CYS A O 1
ATOM 813 N N . ARG A 1 105 ? 8.677 5.672 1.078 1.00 86.50 105 ARG A N 1
ATOM 814 C CA . ARG A 1 105 ? 8.458 6.910 1.841 1.00 86.50 105 ARG A CA 1
ATOM 815 C C . ARG A 1 105 ? 8.306 6.612 3.322 1.00 86.50 105 ARG A C 1
ATOM 817 O O . ARG A 1 105 ? 9.019 7.159 4.151 1.00 86.50 105 ARG A O 1
ATOM 824 N N . THR A 1 106 ? 7.432 5.666 3.653 1.00 88.88 106 THR A N 1
ATOM 825 C CA . THR A 1 106 ? 7.144 5.351 5.052 1.00 88.88 106 THR A CA 1
ATOM 826 C C . THR A 1 106 ? 6.900 3.866 5.282 1.00 88.88 106 THR A C 1
ATOM 828 O O . THR A 1 106 ? 6.572 3.109 4.363 1.00 88.88 106 THR A O 1
ATOM 831 N N . VAL A 1 107 ? 7.076 3.447 6.534 1.00 90.69 107 VAL A N 1
ATOM 832 C CA . VAL A 1 107 ? 6.811 2.086 7.004 1.00 90.69 107 VAL A CA 1
ATOM 833 C C . VAL A 1 107 ? 5.919 2.165 8.235 1.00 90.69 107 VAL A C 1
ATOM 835 O O . VAL A 1 107 ? 6.380 2.457 9.340 1.00 90.69 107 VAL A O 1
ATOM 838 N N . LEU A 1 108 ? 4.639 1.863 8.056 1.00 89.62 108 LEU A N 1
ATOM 839 C CA . LEU A 1 108 ? 3.656 1.830 9.130 1.00 89.62 108 LEU A CA 1
ATOM 840 C C . LEU A 1 108 ? 3.754 0.475 9.826 1.00 89.62 108 LEU A C 1
ATOM 842 O O . LEU A 1 108 ? 3.499 -0.567 9.222 1.00 89.62 108 LEU A O 1
ATOM 846 N N . ARG A 1 109 ? 4.153 0.471 11.100 1.00 88.19 109 ARG A N 1
ATOM 847 C CA . ARG A 1 109 ? 4.270 -0.761 11.888 1.00 88.19 109 ARG A CA 1
ATOM 848 C C . ARG A 1 109 ? 3.073 -0.947 12.807 1.00 88.19 109 ARG A C 1
ATOM 850 O O . ARG A 1 109 ? 2.745 -0.066 13.597 1.00 88.19 109 ARG A O 1
ATOM 857 N N . GLN A 1 110 ? 2.485 -2.135 12.746 1.00 80.19 110 GLN A N 1
ATOM 858 C CA . GLN A 1 110 ? 1.500 -2.626 13.699 1.00 80.19 110 GLN A CA 1
ATOM 859 C C . GLN A 1 110 ? 2.191 -3.465 14.780 1.00 80.19 110 GLN A C 1
ATOM 861 O O . GLN A 1 110 ? 3.068 -4.282 14.506 1.00 80.19 110 GLN A O 1
ATOM 866 N N . SER A 1 111 ? 1.811 -3.257 16.040 1.00 67.19 111 SER A N 1
ATOM 867 C CA . SER A 1 111 ? 2.551 -3.796 17.189 1.00 67.19 111 SER A CA 1
ATOM 868 C C . SER A 1 111 ? 2.233 -5.253 17.529 1.00 67.19 111 SER A C 1
ATOM 870 O O . SER A 1 111 ? 3.030 -5.896 18.205 1.00 67.19 111 SER A O 1
ATOM 872 N N . THR A 1 112 ? 1.087 -5.790 17.097 1.00 73.62 112 THR A N 1
AT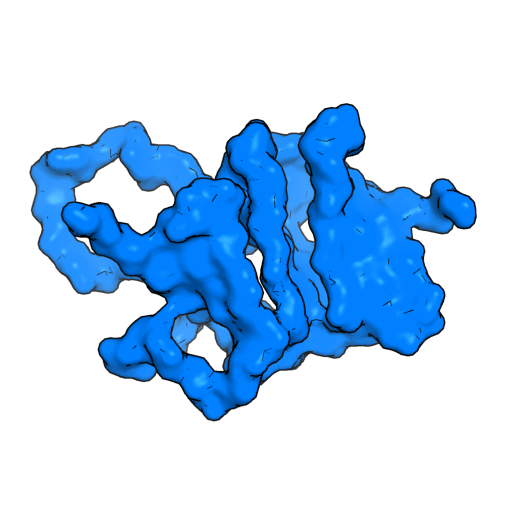OM 873 C CA . THR A 1 112 ? 0.546 -7.021 17.707 1.00 73.62 112 THR A CA 1
ATOM 874 C C . THR A 1 112 ? 0.221 -8.157 16.744 1.00 73.62 112 THR A C 1
ATOM 876 O O . THR A 1 112 ? 0.082 -9.290 17.203 1.00 73.62 112 THR A O 1
ATOM 879 N N . SER A 1 113 ? 0.056 -7.922 15.438 1.00 85.56 113 SER A N 1
ATOM 880 C CA . SER A 1 113 ? -0.444 -8.960 14.521 1.00 85.56 113 SER A CA 1
ATOM 881 C C . SER A 1 113 ? -0.142 -8.678 13.053 1.00 85.56 113 SER A C 1
ATOM 883 O O . SER A 1 113 ? 0.009 -7.520 12.662 1.00 85.56 113 SER A O 1
ATOM 885 N N . SER A 1 114 ? -0.118 -9.748 12.252 1.00 89.50 114 SER A N 1
ATOM 886 C CA . SER A 1 114 ? 0.088 -9.683 10.804 1.00 89.50 114 SER A CA 1
ATOM 887 C C . SER A 1 114 ? -1.068 -8.985 10.102 1.00 89.50 114 SER A C 1
ATOM 889 O O . SER A 1 114 ? -2.222 -9.065 10.538 1.00 89.50 114 SER A O 1
ATOM 891 N N . ILE A 1 115 ? -0.749 -8.308 9.002 1.00 91.31 115 ILE A N 1
ATOM 892 C CA . ILE A 1 115 ? -1.716 -7.538 8.226 1.00 91.31 115 ILE A CA 1
ATOM 893 C C . ILE A 1 115 ? -2.250 -8.424 7.109 1.00 91.31 115 ILE A C 1
ATOM 895 O O . ILE A 1 115 ? -1.486 -8.974 6.316 1.00 91.31 115 ILE A O 1
ATOM 899 N N . THR A 1 116 ? -3.568 -8.584 7.078 1.00 91.56 116 THR A N 1
ATOM 900 C CA . THR A 1 116 ? -4.261 -9.508 6.173 1.00 91.56 116 THR A CA 1
ATOM 901 C C . THR A 1 116 ? -4.865 -8.805 4.965 1.00 91.56 116 THR A C 1
ATOM 903 O O . THR A 1 116 ? -4.999 -9.415 3.904 1.00 91.56 116 THR A O 1
ATOM 906 N N . ASP A 1 117 ? -5.235 -7.532 5.107 1.00 91.62 117 ASP A N 1
ATOM 907 C CA . ASP A 1 117 ? -5.748 -6.722 4.006 1.00 91.62 117 ASP A CA 1
ATOM 908 C C . ASP A 1 117 ? -5.429 -5.247 4.186 1.00 91.62 117 ASP A C 1
ATOM 910 O O . ASP A 1 117 ? -5.285 -4.761 5.311 1.00 91.62 117 ASP A O 1
ATOM 914 N N . ILE A 1 118 ? -5.362 -4.555 3.054 1.00 94.44 118 ILE A N 1
ATOM 915 C CA . ILE A 1 118 ? -5.237 -3.107 2.966 1.00 94.44 118 ILE A CA 1
ATOM 916 C C . ILE A 1 118 ? -6.149 -2.581 1.860 1.00 94.44 118 ILE A C 1
ATOM 918 O O . ILE A 1 118 ? -6.322 -3.224 0.820 1.00 94.44 118 ILE A O 1
ATOM 922 N N . GLN A 1 119 ? -6.727 -1.402 2.067 1.00 95.50 119 GLN A N 1
ATOM 923 C CA . GLN A 1 119 ? -7.559 -0.746 1.066 1.00 95.50 119 GLN A CA 1
ATOM 924 C C . GLN A 1 119 ? -7.542 0.772 1.232 1.00 95.50 119 GLN A C 1
ATOM 926 O O . GLN A 1 119 ? -7.752 1.286 2.329 1.00 95.50 119 GLN A O 1
ATOM 931 N N . PHE A 1 120 ? -7.316 1.488 0.131 1.00 95.00 120 PHE A N 1
ATOM 932 C CA . PHE A 1 120 ? -7.438 2.943 0.109 1.00 95.00 120 PHE A CA 1
ATOM 933 C C . PHE A 1 120 ? -8.902 3.377 0.180 1.00 95.00 120 PHE A C 1
ATOM 935 O O . PHE A 1 120 ? -9.785 2.742 -0.406 1.00 95.00 120 PHE A O 1
ATOM 942 N N . ALA A 1 121 ? -9.145 4.479 0.885 1.00 93.44 121 ALA A N 1
ATOM 943 C CA . ALA A 1 121 ? -10.434 5.147 0.903 1.00 93.44 121 ALA A CA 1
ATOM 944 C C . ALA A 1 121 ? -10.703 5.878 -0.430 1.00 93.44 121 ALA A C 1
ATOM 946 O O . ALA A 1 121 ? -9.777 6.146 -1.203 1.00 93.44 121 ALA A O 1
ATOM 947 N N . PRO A 1 122 ? -11.969 6.223 -0.718 1.00 93.38 122 PRO A N 1
ATOM 948 C CA . PRO A 1 122 ? -12.303 7.107 -1.829 1.00 93.38 122 PRO A CA 1
ATOM 949 C C . PRO A 1 122 ? -11.557 8.449 -1.758 1.00 93.38 122 PRO A C 1
ATOM 951 O O . PRO A 1 122 ? -11.457 9.048 -0.692 1.00 93.38 122 PRO A O 1
ATOM 954 N N . HIS A 1 123 ? -11.105 8.956 -2.909 1.00 89.69 123 HIS A N 1
ATOM 955 C CA . HIS A 1 123 ? -10.239 10.143 -3.001 1.00 89.69 123 HIS A CA 1
ATOM 956 C C . HIS A 1 123 ? -10.827 11.419 -2.380 1.00 89.69 123 HIS A C 1
ATOM 958 O O . HIS A 1 123 ? -10.096 12.233 -1.827 1.00 89.69 123 HIS A O 1
ATOM 964 N N . TYR A 1 124 ? -12.151 11.587 -2.398 1.00 88.94 124 TYR A N 1
ATOM 965 C CA . TYR A 1 124 ? -12.808 12.759 -1.810 1.00 88.94 124 TYR A CA 1
ATOM 966 C C . TYR A 1 124 ? -12.757 12.801 -0.269 1.00 88.94 124 TYR A C 1
ATOM 968 O O . TYR A 1 124 ? -13.160 13.804 0.316 1.00 88.94 124 TYR A O 1
ATOM 976 N N . LEU A 1 125 ? -12.293 11.733 0.395 1.00 88.69 125 LEU A N 1
ATOM 977 C CA . LEU A 1 125 ? -12.030 11.692 1.842 1.00 88.69 125 LEU A CA 1
ATOM 978 C C . LEU A 1 125 ? -10.558 11.972 2.183 1.00 88.69 125 LEU A C 1
ATOM 980 O O . LEU A 1 125 ? -10.162 11.847 3.338 1.00 88.69 125 LEU A O 1
ATOM 984 N N . GLY A 1 126 ? -9.748 12.342 1.189 1.00 89.06 126 GLY A N 1
ATOM 985 C CA . GLY A 1 126 ? -8.304 12.466 1.337 1.00 89.06 126 GLY A CA 1
ATOM 986 C C . GLY A 1 126 ? -7.582 11.125 1.196 1.00 89.06 126 GLY A C 1
ATOM 987 O O . GLY A 1 126 ? -8.166 10.099 0.833 1.00 89.06 126 GLY A O 1
ATOM 988 N N . LEU A 1 127 ? -6.274 11.143 1.453 1.00 91.44 127 LEU A N 1
ATOM 989 C CA . LEU A 1 127 ? -5.436 9.956 1.352 1.00 91.44 127 LEU A CA 1
ATOM 990 C C . LEU A 1 127 ? -5.507 9.156 2.655 1.00 91.44 127 LEU A C 1
ATOM 992 O O . LEU A 1 127 ? -4.711 9.346 3.575 1.00 91.44 127 LEU A O 1
ATOM 996 N N . GLN A 1 128 ? -6.479 8.249 2.710 1.00 94.12 128 GLN A N 1
ATOM 997 C CA . GLN A 1 128 ? -6.660 7.327 3.826 1.00 94.12 128 GLN A CA 1
ATOM 998 C C . GLN A 1 128 ? -6.461 5.873 3.394 1.00 94.12 128 GLN A C 1
ATOM 1000 O O . GLN A 1 128 ? -6.838 5.472 2.290 1.00 94.12 128 GLN A O 1
ATOM 1005 N N . LEU A 1 129 ? -5.895 5.066 4.286 1.00 93.88 129 LEU A N 1
ATOM 1006 C CA . LEU A 1 129 ? -5.637 3.644 4.095 1.00 93.88 129 LEU A CA 1
ATOM 1007 C C . LEU A 1 129 ? -6.212 2.856 5.272 1.00 93.88 129 LEU A C 1
ATOM 1009 O O . LEU A 1 129 ? -5.753 2.991 6.403 1.00 93.88 129 LEU A O 1
ATOM 1013 N N . ALA A 1 130 ? -7.179 1.988 5.002 1.00 94.38 130 ALA A N 1
ATOM 1014 C CA . ALA A 1 130 ? -7.650 1.009 5.968 1.00 94.38 130 ALA A CA 1
ATOM 1015 C C . ALA A 1 130 ? -6.755 -0.234 5.929 1.00 94.38 130 ALA A C 1
ATOM 1017 O O . ALA A 1 130 ? -6.405 -0.723 4.853 1.00 94.38 130 ALA A O 1
ATOM 1018 N N . ALA A 1 131 ? -6.423 -0.769 7.098 1.00 92.81 131 ALA A N 1
ATOM 1019 C CA . ALA A 1 131 ? -5.695 -2.018 7.258 1.00 92.81 131 ALA A CA 1
ATOM 1020 C C . ALA A 1 131 ? -6.415 -2.916 8.263 1.00 92.81 131 ALA A C 1
ATOM 1022 O O . ALA A 1 131 ? -6.847 -2.451 9.321 1.00 92.81 131 ALA A O 1
ATOM 1023 N N . CYS A 1 132 ? -6.520 -4.209 7.954 1.00 92.00 132 CYS A N 1
ATOM 1024 C CA . CYS A 1 132 ? -7.054 -5.196 8.887 1.00 92.00 132 CYS A CA 1
ATOM 1025 C C . CYS A 1 132 ? -5.977 -6.190 9.323 1.00 92.00 132 CYS A C 1
ATOM 1027 O O . CYS A 1 132 ? -5.128 -6.624 8.535 1.00 92.00 132 CYS A O 1
ATOM 1029 N N . THR A 1 133 ? -6.007 -6.531 10.607 1.00 91.06 133 THR A N 1
ATOM 1030 C CA . THR A 1 133 ? -5.058 -7.454 11.223 1.00 91.06 133 THR A CA 1
ATOM 1031 C C . THR A 1 133 ? -5.687 -8.821 11.463 1.00 91.06 133 THR A C 1
ATOM 1033 O O . THR A 1 133 ? -6.895 -8.951 11.672 1.00 91.06 133 THR A O 1
ATOM 1036 N N . SER A 1 134 ? -4.850 -9.854 11.547 1.00 90.38 134 SER A N 1
ATOM 1037 C CA . SER A 1 134 ? -5.275 -11.213 11.915 1.00 90.38 134 SER A CA 1
ATOM 1038 C C . 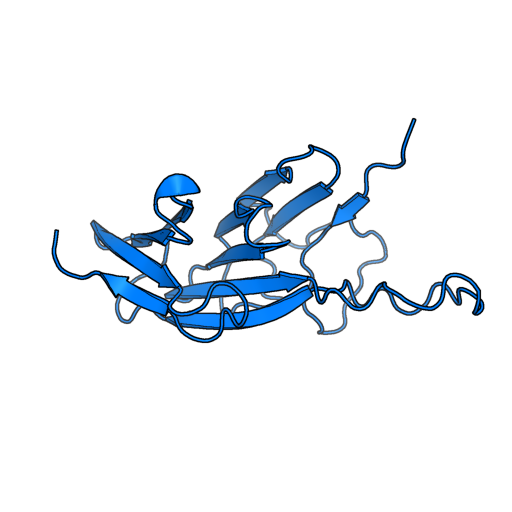SER A 1 134 ? -5.866 -11.323 13.330 1.00 90.38 134 SER A C 1
ATOM 1040 O O . SER A 1 134 ? -6.574 -12.282 13.623 1.00 90.38 134 SER A O 1
ATOM 1042 N N . SER A 1 135 ? -5.639 -10.328 14.196 1.00 88.19 135 SER A N 1
ATOM 1043 C CA . SER A 1 135 ? -6.287 -10.206 15.511 1.00 88.19 135 SER A CA 1
ATOM 1044 C C . SER A 1 135 ? -7.707 -9.635 15.468 1.00 88.19 135 SER A C 1
ATOM 1046 O O . SER A 1 135 ? -8.337 -9.509 16.517 1.00 88.19 135 SER A O 1
ATOM 1048 N N . GLY A 1 136 ? -8.219 -9.283 14.285 1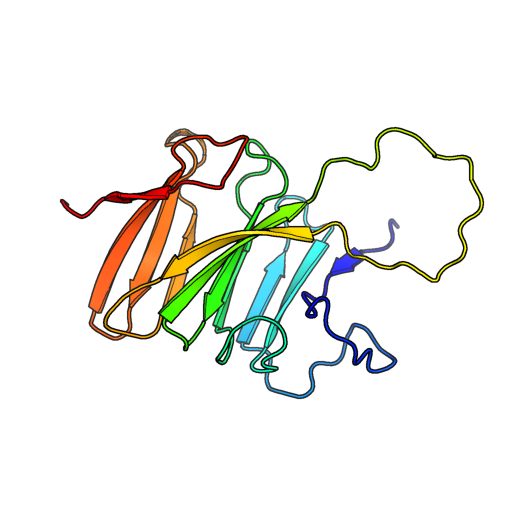.00 86.88 136 GLY A N 1
ATOM 1049 C CA . GLY A 1 136 ? -9.556 -8.714 14.124 1.00 86.88 136 GLY A CA 1
ATOM 1050 C C . GLY A 1 136 ? -9.641 -7.223 14.454 1.00 86.88 136 GLY A C 1
ATOM 1051 O O . GLY A 1 136 ? -10.734 -6.730 14.719 1.00 86.88 136 GLY A O 1
ATOM 1052 N N . ARG A 1 137 ? -8.513 -6.496 14.453 1.00 86.44 137 ARG A N 1
ATOM 1053 C CA . ARG A 1 137 ? -8.508 -5.030 14.569 1.00 86.44 137 ARG A CA 1
ATOM 1054 C C . ARG A 1 137 ? -8.458 -4.396 13.185 1.00 86.44 137 ARG A C 1
ATOM 1056 O O . ARG A 1 137 ? -7.705 -4.839 12.317 1.00 86.44 137 ARG A O 1
ATOM 1063 N N . LEU A 1 138 ? -9.245 -3.342 13.011 1.00 89.25 138 LEU A N 1
ATOM 1064 C CA . LEU A 1 138 ? -9.178 -2.462 11.854 1.00 89.25 138 LEU A CA 1
ATOM 1065 C C . LEU A 1 138 ? -8.558 -1.141 12.293 1.00 89.25 138 LEU A C 1
ATOM 1067 O O . LEU A 1 138 ? -8.912 -0.608 13.342 1.00 89.25 138 LEU A O 1
ATOM 1071 N N . VAL A 1 139 ? -7.616 -0.645 11.501 1.00 89.38 139 VAL A N 1
ATOM 1072 C CA . VAL A 1 139 ? -6.957 0.642 11.725 1.00 89.38 139 VAL A CA 1
ATOM 1073 C C . VAL A 1 139 ? -7.043 1.436 10.436 1.00 89.38 139 VAL A C 1
ATOM 1075 O O . VAL A 1 139 ? -6.781 0.894 9.361 1.00 89.38 139 VAL A O 1
ATOM 1078 N N . ILE A 1 140 ? -7.424 2.705 10.543 1.00 92.25 140 ILE A N 1
ATOM 1079 C CA . ILE A 1 140 ? -7.411 3.632 9.413 1.00 92.25 140 ILE A CA 1
ATOM 1080 C C . ILE A 1 140 ? -6.236 4.574 9.609 1.00 92.25 140 ILE A C 1
ATOM 1082 O O . ILE A 1 140 ? -6.065 5.150 10.677 1.00 92.25 140 ILE A O 1
ATOM 1086 N N . TYR A 1 141 ? -5.414 4.703 8.582 1.00 92.62 141 TYR A N 1
ATOM 1087 C CA . TYR A 1 141 ? -4.323 5.655 8.529 1.00 92.62 141 TYR A CA 1
ATOM 1088 C C . TYR A 1 141 ? -4.705 6.809 7.618 1.00 92.62 141 TYR A C 1
ATOM 1090 O O . TYR A 1 141 ? -5.234 6.572 6.537 1.00 92.62 141 TYR A O 1
ATOM 1098 N N . GLU A 1 142 ? -4.397 8.033 8.017 1.00 92.69 142 GLU A N 1
ATOM 1099 C CA . GLU A 1 142 ? -4.563 9.237 7.202 1.00 92.69 142 GLU A CA 1
ATOM 1100 C C . GLU A 1 142 ? -3.206 9.910 7.009 1.00 92.69 142 GLU A C 1
ATOM 1102 O O . GLU A 1 142 ? -2.483 10.128 7.984 1.00 92.69 142 GLU A O 1
ATOM 1107 N N . ALA A 1 143 ? -2.840 10.207 5.763 1.00 90.94 143 ALA A N 1
ATOM 1108 C CA . ALA A 1 143 ? -1.613 10.940 5.474 1.00 90.94 143 ALA A CA 1
ATOM 1109 C C . ALA A 1 143 ? -1.757 12.404 5.921 1.00 90.94 143 ALA A C 1
ATOM 1111 O O . ALA A 1 143 ? -2.717 13.072 5.545 1.00 90.94 143 ALA A O 1
ATOM 1112 N N . GLU A 1 144 ? -0.796 12.906 6.702 1.00 87.06 144 GLU A N 1
ATOM 1113 C CA . GLU A 1 144 ? -0.784 14.310 7.146 1.00 87.06 144 GLU A CA 1
ATOM 1114 C C . GLU A 1 144 ? -0.486 15.260 5.978 1.00 87.06 144 GLU A C 1
ATOM 1116 O O . GLU A 1 144 ? -1.110 16.310 5.837 1.00 87.06 144 GLU A O 1
ATOM 1121 N N . ASP A 1 145 ? 0.448 14.852 5.119 1.00 84.31 145 ASP A N 1
ATOM 1122 C CA . ASP A 1 145 ? 0.809 15.552 3.895 1.00 84.31 145 ASP A CA 1
ATOM 1123 C C . ASP A 1 145 ? 0.825 14.562 2.726 1.00 84.31 145 ASP A C 1
ATOM 1125 O O . ASP A 1 145 ? 1.638 13.632 2.670 1.00 84.31 145 ASP A O 1
ATOM 1129 N N . ILE A 1 146 ? -0.080 14.788 1.775 1.00 83.06 146 ILE A N 1
ATOM 1130 C CA . ILE A 1 146 ? -0.212 13.991 0.553 1.00 83.06 146 ILE A CA 1
ATOM 1131 C C . ILE A 1 146 ? 1.012 14.095 -0.366 1.00 83.06 146 ILE A C 1
ATOM 1133 O O . ILE A 1 146 ? 1.179 13.243 -1.233 1.00 83.06 146 ILE A O 1
ATOM 1137 N N . MET A 1 147 ? 1.854 15.121 -0.203 1.00 78.38 147 MET A N 1
ATOM 1138 C CA . MET A 1 147 ? 3.033 15.359 -1.039 1.00 78.38 147 MET A CA 1
ATOM 1139 C C . MET A 1 147 ? 4.306 14.729 -0.470 1.00 78.38 147 MET A C 1
ATOM 1141 O O . MET A 1 147 ? 5.174 14.322 -1.237 1.00 78.38 147 MET A O 1
ATOM 1145 N N . ALA A 1 148 ? 4.432 14.667 0.857 1.00 73.19 148 ALA A N 1
ATOM 1146 C CA . ALA A 1 148 ? 5.612 14.111 1.517 1.00 73.19 148 ALA A CA 1
ATOM 1147 C C . ALA A 1 148 ? 5.449 12.615 1.828 1.00 73.19 148 ALA A C 1
ATOM 1149 O O . ALA A 1 148 ? 6.413 11.862 1.739 1.00 73.19 148 ALA A O 1
ATOM 1150 N N . LEU A 1 149 ? 4.229 12.165 2.160 1.00 83.25 149 LEU A N 1
ATOM 1151 C CA . LEU A 1 149 ? 3.885 10.774 2.509 1.00 83.25 149 LEU A CA 1
ATOM 1152 C C . LEU A 1 149 ? 4.705 10.157 3.658 1.00 83.25 149 LEU A C 1
ATOM 1154 O O . LEU A 1 149 ? 4.576 8.961 3.927 1.00 83.25 149 LEU A O 1
ATOM 1158 N N . ASP A 1 150 ? 5.515 10.956 4.349 1.00 83.75 150 ASP A N 1
ATOM 1159 C CA . ASP A 1 150 ? 6.396 10.513 5.428 1.00 83.75 150 ASP A CA 1
ATOM 1160 C C . ASP A 1 150 ? 5.595 10.193 6.701 1.00 83.75 150 ASP A C 1
ATOM 1162 O O . ASP A 1 150 ? 5.842 9.186 7.375 1.00 83.75 150 ASP A O 1
ATOM 1166 N N . ASN A 1 151 ? 4.582 11.020 6.984 1.00 85.94 151 ASN A N 1
ATOM 1167 C CA . ASN A 1 151 ? 3.788 10.975 8.207 1.00 85.94 151 ASN A CA 1
ATOM 1168 C C . ASN A 1 151 ? 2.350 10.522 7.940 1.00 85.94 151 ASN A C 1
ATOM 1170 O O . ASN A 1 151 ? 1.629 11.110 7.131 1.00 85.94 151 ASN A O 1
ATOM 1174 N N . TRP A 1 152 ? 1.923 9.501 8.684 1.00 90.94 152 TRP A N 1
ATOM 1175 C CA . TRP A 1 152 ? 0.556 8.988 8.672 1.00 90.94 152 TRP A CA 1
ATOM 1176 C C . TRP A 1 152 ? 0.035 8.846 10.097 1.00 90.94 152 TRP A C 1
ATOM 1178 O O . TRP A 1 152 ? 0.675 8.226 10.950 1.00 90.94 152 TRP A O 1
ATOM 1188 N N . ASN A 1 153 ? -1.159 9.374 10.335 1.00 87.75 153 ASN A N 1
ATOM 1189 C CA . ASN A 1 153 ? -1.833 9.320 11.621 1.00 87.75 153 ASN A CA 1
ATOM 1190 C C . ASN A 1 153 ? -2.777 8.119 11.669 1.00 87.75 153 ASN A C 1
ATOM 1192 O O . ASN A 1 153 ? -3.616 7.946 10.789 1.00 87.75 153 ASN A O 1
ATOM 1196 N N . GLY A 1 154 ? -2.643 7.282 12.699 1.00 83.00 154 GLY A N 1
ATOM 1197 C CA . GLY A 1 154 ? -3.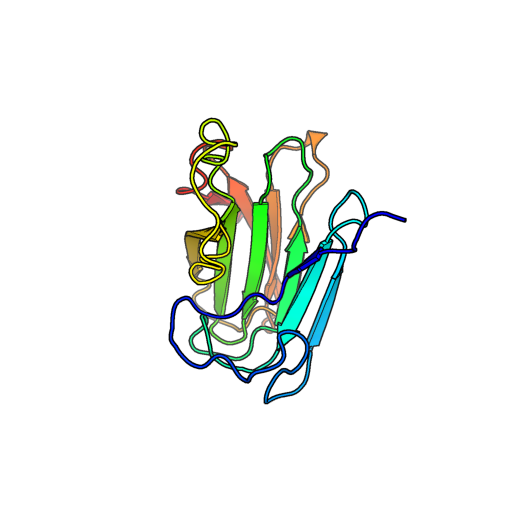587 6.198 12.965 1.00 83.00 154 GLY A CA 1
ATOM 1198 C C . GLY A 1 154 ? -4.841 6.735 13.650 1.00 83.00 154 GLY A C 1
ATOM 1199 O O . GLY A 1 154 ? -4.782 7.150 14.808 1.00 83.00 154 GLY A O 1
ATOM 1200 N N . LEU A 1 155 ? -5.969 6.707 12.950 1.00 79.44 155 LEU A N 1
ATOM 1201 C CA . LEU A 1 155 ? -7.289 6.968 13.506 1.00 79.44 155 LEU A CA 1
ATOM 1202 C C . LEU A 1 155 ? -7.710 5.736 14.320 1.00 79.44 155 LEU A C 1
ATOM 1204 O O . LEU A 1 155 ? -8.008 4.677 13.764 1.00 79.44 155 LEU A O 1
ATOM 1208 N N . ASN A 1 156 ? -7.657 5.865 15.647 1.00 64.19 156 ASN A N 1
ATOM 1209 C CA . ASN A 1 156 ? -7.931 4.772 16.586 1.00 64.19 156 ASN A CA 1
ATOM 1210 C C . ASN A 1 156 ? -9.358 4.789 17.162 1.00 64.19 156 ASN A C 1
ATOM 1212 O O . ASN A 1 156 ? -9.718 3.843 17.857 1.00 64.19 156 ASN A O 1
ATOM 1216 N N . ASP A 1 157 ? -10.155 5.820 16.871 1.00 49.81 157 ASP A N 1
ATOM 1217 C CA . ASP A 1 157 ? -11.506 5.991 17.413 1.00 49.81 157 ASP A CA 1
ATOM 1218 C C . ASP A 1 157 ? -12.555 5.938 16.288 1.00 49.81 157 ASP A C 1
ATOM 1220 O O . ASP A 1 157 ? -12.763 6.921 15.573 1.00 49.81 157 ASP A O 1
ATOM 1224 N N . PHE A 1 158 ? -13.222 4.786 16.157 1.00 51.31 158 PHE A N 1
ATOM 1225 C CA . PHE A 1 158 ? -14.493 4.614 15.444 1.00 51.31 158 PHE A CA 1
ATOM 1226 C C . PHE A 1 158 ? -15.462 3.807 16.309 1.00 51.31 158 PHE A C 1
ATOM 1228 O O . PHE A 1 158 ? -14.999 2.836 16.955 1.00 51.31 158 PHE A O 1
#

pLDDT: mean 74.34, std 19.75, range [31.83, 95.5]

Organism: Meloidogyne javanica (NCBI:txid6303)

InterPro domains:
  IPR001680 WD40 repeat [PF00400] (49-80)
  IPR001680 WD40 repeat [SM00320] (40-80)
  IPR001680 WD40 repeat [SM00320] (101-142)
  IPR015943 WD40/YVTN repeat-like-containing domain superfamily [G3DSA:2.130.10.10] (4-156)
  IPR036322 WD40-repeat-containing domain superfamily [SSF50978] (22-145)
  IPR037363 Sec13/Seh1 family [PTHR11024] (48-154)

Secondary structure (DSSP, 8-state):
-PPPEEEE---SSS---S-TT--SS-EEEEEE-TTSSEEEEEES--SSSSS-EEEEEEPPGGG-SEEEEEETTSEEEEEEE----SS-TTS---TT----SEEEEEEEE-SSS-EEEEEEPPGGG-SEEEEEETTS-EEEEEES-TTT---EEEE---